Protein AF-A0A6I9MZ93-F1 (afdb_monomer_lite)

Foldseek 3Di:
DWDPPQWDFDDDDPPDTDIDTGDDPVCVVVCCVVCVVVVHHDDDDDDDPVVVVVVVVVVVVVVVVCVVVVVVVVVVCVVVVVVVVVVVVVVVVVVLQVVQCVQVNPDDDDDDDDDDDDPVCVVVVLVVQQVVQVVSCPPPVVVCVVPVDDPPPCPPPDPDGSHDDDDDDPCPPPPPD

pLDDT: mean 86.62, std 16.64, range [35.78, 98.19]

InterPro domains:
  IPR004907 ATPase, V1 complex, subunit C [PF03223] (1-164)
  IPR004907 ATPase, V1 complex, subunit C [PTHR10137] (1-172)
  IPR004907 ATPase, V1 complex, subunit C [cd14785] (1-168)
  IPR036132 Vacuolar ATP synthase subunit C superfamily [SSF118203] (1-169)

Structure (mmCIF, N/CA/C/O backbone):
data_AF-A0A6I9MZ93-F1
#
_entry.id   AF-A0A6I9MZ93-F1
#
loop_
_atom_site.group_PDB
_atom_site.id
_atom_site.type_symbol
_atom_site.label_atom_id
_atom_site.label_alt_id
_atom_site.label_comp_id
_atom_site.label_asym_id
_atom_site.label_entity_id
_atom_site.label_seq_id
_atom_site.pdbx_PDB_ins_code
_atom_site.Cartn_x
_atom_site.Cartn_y
_atom_site.Cartn_z
_atom_site.occupancy
_atom_site.B_iso_or_equiv
_atom_site.auth_seq_id
_atom_site.auth_comp_id
_atom_site.auth_asym_id
_atom_site.auth_atom_id
_atom_site.pdbx_PDB_model_num
ATOM 1 N N . MET A 1 1 ? -26.107 -11.982 50.881 1.00 83.31 1 MET A N 1
ATOM 2 C CA . MET A 1 1 ? -26.513 -10.570 51.068 1.00 83.31 1 MET A CA 1
ATOM 3 C C . MET A 1 1 ? -26.688 -9.906 49.697 1.00 83.31 1 MET A C 1
ATOM 5 O O . MET A 1 1 ? -25.910 -9.038 49.323 1.00 83.31 1 MET A O 1
ATOM 9 N N . VAL A 1 2 ? -27.679 -10.355 48.924 1.00 94.19 2 VAL A N 1
ATOM 10 C CA . VAL A 1 2 ? -28.027 -9.810 47.597 1.00 94.19 2 VAL A CA 1
ATOM 11 C C . VAL A 1 2 ? -29.417 -9.198 47.722 1.00 94.19 2 VAL A C 1
ATOM 13 O O . VAL A 1 2 ? -30.254 -9.778 48.414 1.00 94.19 2 VAL A O 1
ATOM 16 N N . VAL A 1 3 ? -29.663 -8.040 47.108 1.00 95.38 3 VAL A N 1
ATOM 17 C CA . VAL A 1 3 ? -30.981 -7.395 47.158 1.00 95.38 3 VAL A CA 1
ATOM 18 C C . VAL A 1 3 ? -31.932 -8.161 46.228 1.00 95.38 3 VAL A C 1
ATOM 20 O O . VAL A 1 3 ? -31.658 -8.242 45.026 1.00 95.38 3 VAL A O 1
ATOM 23 N N . PRO A 1 4 ? -33.036 -8.747 46.730 1.00 94.75 4 PRO A N 1
ATOM 24 C CA . PRO A 1 4 ? -33.969 -9.488 45.886 1.00 94.75 4 PRO A CA 1
ATOM 25 C C . PRO A 1 4 ? -34.578 -8.598 44.797 1.00 94.75 4 PRO A C 1
ATOM 27 O O . PRO A 1 4 ? -34.875 -7.432 45.049 1.00 94.75 4 PRO A O 1
ATOM 30 N N . ARG A 1 5 ? -34.803 -9.161 43.602 1.00 93.25 5 ARG A N 1
ATOM 31 C CA . ARG A 1 5 ? -35.352 -8.455 42.422 1.00 93.25 5 ARG A CA 1
ATOM 32 C C . ARG A 1 5 ? -34.519 -7.257 41.932 1.00 93.25 5 ARG A C 1
ATOM 34 O O . ARG A 1 5 ? -35.056 -6.401 41.246 1.00 93.25 5 ARG A O 1
ATOM 41 N N . SER A 1 6 ? -33.227 -7.201 42.261 1.00 95.25 6 SER A N 1
ATOM 42 C CA . SER A 1 6 ? -32.307 -6.164 41.760 1.00 95.25 6 SER A CA 1
ATOM 43 C C . SER A 1 6 ? -31.638 -6.508 40.427 1.00 95.25 6 SER A C 1
ATOM 45 O O . SER A 1 6 ? -30.875 -5.698 39.909 1.00 95.25 6 SER A O 1
ATOM 47 N N . SER A 1 7 ? -31.876 -7.712 39.896 1.00 95.25 7 SER A N 1
ATOM 48 C CA . SER A 1 7 ? -31.316 -8.122 38.612 1.00 95.25 7 SER A CA 1
ATOM 49 C C . SER A 1 7 ? -32.098 -7.484 37.467 1.00 95.25 7 SER A C 1
ATOM 51 O O . SER A 1 7 ? -33.285 -7.769 37.306 1.00 95.25 7 SER A O 1
ATOM 53 N N . HIS A 1 8 ? -31.436 -6.634 36.683 1.00 96.00 8 HIS A N 1
ATOM 54 C CA . HIS A 1 8 ? -32.028 -5.960 35.527 1.00 96.00 8 HIS A CA 1
ATOM 55 C C . HIS A 1 8 ? -31.146 -6.129 34.291 1.00 96.00 8 HIS A C 1
ATOM 57 O O . HIS A 1 8 ? -29.933 -5.951 34.367 1.00 96.00 8 HIS A O 1
ATOM 63 N N . LEU A 1 9 ? -31.756 -6.456 33.151 1.00 96.19 9 LEU A N 1
ATOM 64 C CA . LEU A 1 9 ? -31.072 -6.524 31.861 1.00 96.19 9 LEU A CA 1
ATOM 65 C C . LEU A 1 9 ? -30.739 -5.104 31.382 1.00 96.19 9 LEU A C 1
ATOM 67 O O . LEU A 1 9 ? -31.624 -4.254 31.306 1.00 96.19 9 LEU A O 1
ATOM 71 N N . LEU A 1 10 ? -29.468 -4.852 31.073 1.00 95.50 10 LEU A N 1
ATOM 72 C CA . LEU A 1 10 ? -28.978 -3.578 30.540 1.00 95.50 10 LEU A CA 1
ATOM 73 C C . LEU A 1 10 ? -28.796 -3.625 29.023 1.00 95.50 10 LEU A C 1
ATOM 75 O O . LEU A 1 10 ? -29.079 -2.650 28.332 1.00 95.50 10 LEU A O 1
ATOM 79 N N . PHE A 1 11 ? -28.277 -4.741 28.521 1.00 96.56 11 PHE A N 1
ATOM 80 C CA . PHE A 1 11 ? -27.971 -4.941 27.112 1.00 96.56 11 PHE A CA 1
ATOM 81 C C . PHE A 1 11 ? -28.001 -6.435 26.797 1.00 96.56 11 PHE A C 1
ATOM 83 O O . PHE A 1 11 ? -27.627 -7.239 27.645 1.00 96.56 11 PHE A O 1
ATOM 90 N N . GLU A 1 12 ? -28.421 -6.801 25.595 1.00 96.75 12 GLU A N 1
ATOM 91 C CA . GLU A 1 12 ? -28.462 -8.183 25.122 1.00 96.75 12 GLU A CA 1
ATOM 92 C C . GLU A 1 12 ? -27.879 -8.226 23.712 1.00 96.75 12 GLU A C 1
ATOM 94 O O . GLU A 1 12 ? -28.242 -7.410 22.861 1.00 96.75 12 GLU A O 1
ATOM 99 N N . ASP A 1 13 ? -26.945 -9.145 23.491 1.00 95.94 13 ASP A N 1
ATOM 100 C CA . ASP A 1 13 ? -26.470 -9.508 22.162 1.00 95.94 13 ASP A CA 1
ATOM 101 C C . ASP A 1 13 ? -26.972 -10.912 21.781 1.00 95.94 13 ASP A C 1
ATOM 103 O O . ASP A 1 13 ? -27.828 -11.487 22.450 1.00 95.94 13 ASP A O 1
ATOM 107 N N . HIS A 1 14 ? -26.493 -11.453 20.660 1.00 95.38 14 HIS A N 1
ATOM 108 C CA . HIS A 1 14 ? -26.936 -12.757 20.162 1.00 95.38 14 HIS A CA 1
ATOM 109 C C . HIS A 1 14 ? -26.539 -13.928 21.085 1.00 95.38 14 HIS A C 1
ATOM 111 O O . HIS A 1 14 ? -27.178 -14.979 21.048 1.00 95.38 14 HIS A O 1
ATOM 117 N N . ASP A 1 15 ? -25.510 -13.757 21.916 1.00 93.69 15 ASP A N 1
ATOM 118 C CA . ASP A 1 15 ? -24.882 -14.844 22.665 1.00 93.69 15 ASP A CA 1
ATOM 119 C C . ASP A 1 15 ? -25.019 -14.673 24.189 1.00 93.69 15 ASP A C 1
ATOM 121 O O . ASP A 1 15 ? -24.856 -15.639 24.940 1.00 93.69 15 ASP A O 1
ATOM 125 N N . SER A 1 16 ? -25.264 -13.459 24.690 1.00 94.00 16 SER A 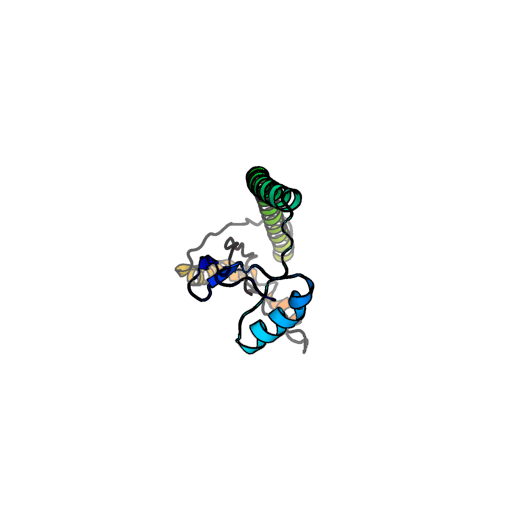N 1
ATOM 126 C CA . SER A 1 16 ? -25.243 -13.126 26.116 1.00 94.00 16 SER A CA 1
ATOM 127 C C . SER A 1 16 ? -26.064 -11.881 26.476 1.00 94.00 16 SER A C 1
ATOM 129 O O . SER A 1 16 ? -26.191 -10.922 25.719 1.00 94.00 16 SER A O 1
ATOM 131 N N . GLY A 1 17 ? -26.569 -11.866 27.714 1.00 95.19 17 GLY A N 1
ATOM 132 C CA . GLY A 1 17 ? -27.184 -10.693 28.337 1.00 95.19 17 GLY A CA 1
ATOM 133 C C . GLY A 1 17 ? -26.275 -10.078 29.402 1.00 95.19 17 GLY A C 1
ATOM 134 O O . GLY A 1 17 ? -25.727 -10.779 30.254 1.00 95.19 17 GLY A O 1
ATOM 135 N N . LEU A 1 18 ? -26.136 -8.755 29.385 1.00 96.19 18 LEU A N 1
ATOM 136 C CA . LEU A 1 18 ? -25.481 -7.967 30.423 1.00 96.19 18 LEU A CA 1
ATOM 137 C C . LEU A 1 18 ? -26.518 -7.522 31.454 1.00 96.19 18 LEU A C 1
ATOM 139 O O . LEU A 1 18 ? -27.416 -6.742 31.141 1.00 96.19 18 LEU A O 1
ATOM 143 N N . PHE A 1 19 ? -26.353 -7.958 32.700 1.00 95.75 19 PHE A N 1
ATOM 144 C CA . PHE A 1 19 ? -27.259 -7.627 33.797 1.00 95.75 19 PHE A CA 1
ATOM 145 C C . PHE A 1 19 ? -26.568 -6.771 34.862 1.00 95.75 19 PHE A C 1
ATOM 147 O O . PHE A 1 19 ? -25.397 -6.987 35.177 1.00 95.75 19 PHE A O 1
ATOM 154 N N . SER A 1 20 ? -27.305 -5.839 35.467 1.00 95.12 20 SER A N 1
ATOM 155 C CA . SER A 1 20 ? -26.929 -5.210 36.736 1.00 95.12 20 SER A CA 1
ATOM 156 C C . SER A 1 20 ? -27.512 -5.997 37.906 1.00 95.12 20 SER A C 1
ATOM 158 O O . SER A 1 20 ? -28.585 -6.583 37.786 1.00 95.12 20 SER A O 1
ATOM 160 N N . VAL A 1 21 ? -26.801 -6.038 39.036 1.00 95.00 21 VAL A N 1
ATOM 161 C CA . VAL A 1 21 ? -27.253 -6.675 40.284 1.00 95.00 21 VAL A CA 1
ATOM 162 C C . VAL A 1 21 ? -26.785 -5.829 41.464 1.00 95.00 21 VAL A C 1
ATOM 164 O O . VAL A 1 21 ? -25.622 -5.430 41.514 1.00 95.00 21 VAL A O 1
ATOM 167 N N . THR A 1 22 ? -27.661 -5.602 42.444 1.00 95.25 22 THR A N 1
ATOM 168 C CA . THR A 1 22 ? -27.322 -4.860 43.667 1.00 95.25 22 THR A CA 1
ATOM 169 C C . THR A 1 22 ? -27.067 -5.828 44.821 1.00 95.25 22 THR A C 1
ATOM 171 O O . THR A 1 22 ? -27.927 -6.629 45.200 1.00 95.25 22 THR A O 1
ATOM 174 N N . LEU A 1 23 ? -25.883 -5.745 45.425 1.00 95.44 23 LEU A N 1
ATOM 175 C CA . LEU A 1 23 ? -25.477 -6.573 46.561 1.00 95.44 23 LEU A CA 1
ATOM 176 C C . LEU A 1 23 ? -24.645 -5.776 47.571 1.00 95.44 23 LEU A C 1
ATOM 178 O O . LEU A 1 23 ? -24.179 -4.675 47.291 1.00 95.44 23 LEU A O 1
ATOM 182 N N . PHE A 1 24 ? -24.458 -6.335 48.763 1.00 94.81 24 PHE A N 1
ATOM 183 C CA . PHE A 1 24 ? -23.613 -5.731 49.793 1.00 94.81 24 PHE A CA 1
ATOM 184 C C . PHE A 1 24 ? -22.128 -5.988 49.493 1.00 94.81 24 PHE A C 1
ATOM 186 O O . PHE A 1 24 ? -21.771 -7.110 49.139 1.00 94.81 24 PHE A O 1
ATOM 193 N N . LEU A 1 25 ? -21.251 -5.001 49.732 1.00 92.81 25 LEU A N 1
ATOM 194 C CA . LEU A 1 25 ? -19.807 -5.091 49.434 1.00 92.81 25 LEU A CA 1
ATOM 195 C C . LEU A 1 25 ? -19.125 -6.346 50.002 1.00 92.81 25 LEU A C 1
ATOM 197 O O . LEU A 1 25 ? -18.339 -6.988 49.316 1.00 92.81 25 LEU A O 1
ATOM 201 N N . LYS A 1 26 ? -19.467 -6.744 51.231 1.00 94.88 26 LYS A N 1
ATOM 202 C CA . LYS A 1 26 ? -18.884 -7.931 51.886 1.00 94.88 26 LYS A CA 1
ATOM 203 C C . LYS A 1 26 ? -19.214 -9.254 51.184 1.00 94.88 26 LYS A C 1
ATOM 205 O O . LYS A 1 26 ? -18.588 -10.260 51.477 1.00 94.88 26 LYS A O 1
ATOM 210 N N . ALA A 1 27 ? -20.219 -9.267 50.310 1.00 94.38 27 ALA A N 1
ATOM 211 C CA . ALA A 1 27 ? -20.673 -10.458 49.603 1.00 94.38 27 ALA A CA 1
ATOM 212 C C . ALA A 1 27 ? -20.210 -10.506 48.136 1.00 94.38 27 ALA A C 1
ATOM 214 O O . ALA A 1 27 ? -20.652 -11.394 47.411 1.00 94.38 27 ALA A O 1
ATOM 215 N N . VAL A 1 28 ? -19.357 -9.572 47.688 1.00 93.44 28 VAL A N 1
ATOM 216 C CA . VAL A 1 28 ? -18.893 -9.493 46.290 1.00 93.44 28 VAL A CA 1
ATOM 217 C C . VAL A 1 28 ? -18.128 -10.747 45.877 1.00 93.44 28 VAL A C 1
ATOM 219 O O . VAL A 1 28 ? -18.472 -11.345 44.860 1.00 93.44 28 VAL A O 1
ATOM 222 N N . ASP A 1 29 ? -17.150 -11.190 46.668 1.00 94.44 29 ASP A N 1
ATOM 223 C CA . ASP A 1 29 ? -16.323 -12.357 46.320 1.00 94.44 29 ASP A CA 1
ATOM 224 C C . ASP A 1 29 ? -17.139 -13.655 46.310 1.00 94.44 29 ASP A C 1
ATOM 226 O O . ASP A 1 29 ? -17.078 -14.439 45.361 1.00 94.44 29 ASP A O 1
ATOM 230 N N . ASP A 1 30 ? -18.000 -13.820 47.314 1.00 95.25 30 ASP A N 1
ATOM 231 C CA . ASP A 1 30 ? -18.978 -14.903 47.402 1.00 95.25 30 ASP A CA 1
ATOM 232 C C . ASP A 1 30 ? -19.901 -14.952 46.177 1.00 95.25 30 ASP A C 1
ATOM 234 O O . ASP A 1 30 ? -20.188 -16.026 45.643 1.00 95.25 30 ASP A O 1
ATOM 238 N N . PHE A 1 31 ? -20.382 -13.787 45.732 1.00 95.38 31 PHE A N 1
ATOM 239 C CA . PHE A 1 31 ? -21.239 -13.667 44.559 1.00 95.38 31 PHE A CA 1
ATOM 240 C C . PHE A 1 31 ? -20.477 -14.001 43.275 1.00 95.38 31 PHE A C 1
ATOM 242 O O . PHE A 1 31 ? -20.983 -14.770 42.463 1.00 95.38 31 PHE A O 1
ATOM 249 N N . LYS A 1 32 ? -19.245 -13.497 43.112 1.00 95.06 32 LYS A N 1
ATOM 250 C CA . LYS A 1 32 ? -18.372 -13.829 41.974 1.00 95.06 32 LYS A CA 1
ATOM 251 C C . LYS A 1 32 ? -18.117 -15.332 41.870 1.00 95.06 32 LYS A C 1
ATOM 253 O O . LYS A 1 32 ? -18.151 -15.872 40.765 1.00 95.06 32 LYS A O 1
ATOM 258 N N . HIS A 1 33 ? -17.889 -16.004 42.999 1.00 95.69 33 HIS A N 1
ATOM 259 C CA . HIS A 1 33 ? -17.669 -17.449 43.035 1.00 95.69 33 HIS A CA 1
ATOM 260 C C . HIS A 1 33 ? -18.905 -18.217 42.549 1.00 95.69 33 HIS A C 1
ATOM 262 O O . HIS A 1 33 ? -18.827 -18.958 41.572 1.00 95.69 33 HIS A O 1
ATOM 268 N N . LYS A 1 34 ? -20.070 -17.945 43.149 1.00 96.06 34 LYS A N 1
ATOM 269 C CA . LYS A 1 34 ? -21.342 -18.607 42.807 1.00 96.06 34 LYS A CA 1
ATOM 270 C C . LYS A 1 34 ? -21.806 -18.282 41.383 1.00 96.06 34 LYS A C 1
ATOM 272 O O . LYS A 1 34 ? -22.353 -19.142 40.696 1.00 96.06 34 LYS A O 1
ATOM 277 N N . ALA A 1 35 ? -21.564 -17.061 40.905 1.00 95.44 35 ALA A N 1
ATOM 278 C CA . ALA A 1 35 ? -21.822 -16.676 39.520 1.00 95.44 35 ALA A CA 1
ATOM 279 C C . ALA A 1 35 ? -20.979 -17.519 38.551 1.00 95.44 35 ALA A C 1
ATOM 281 O O . ALA A 1 35 ? -21.523 -18.083 37.603 1.00 95.44 35 ALA A O 1
ATOM 282 N N . ARG A 1 36 ? -19.681 -17.690 38.838 1.00 95.50 36 ARG A N 1
ATOM 283 C CA . ARG A 1 36 ? -18.766 -18.492 38.015 1.00 95.50 36 ARG A CA 1
ATOM 284 C C . ARG A 1 36 ? -19.155 -19.970 37.970 1.00 95.50 36 ARG A C 1
ATOM 286 O O . ARG A 1 36 ? -19.114 -20.562 36.896 1.00 95.50 36 ARG A O 1
ATOM 293 N N . GLU A 1 37 ? -19.566 -20.553 39.096 1.00 97.12 37 GLU A N 1
ATOM 294 C CA . GLU A 1 37 ? -20.078 -21.936 39.153 1.00 97.12 37 GLU A CA 1
ATOM 295 C C . GLU A 1 37 ? -21.286 -22.143 38.230 1.00 97.12 37 GLU A C 1
ATOM 297 O O . GLU A 1 37 ? -21.411 -23.175 37.574 1.00 97.12 37 GLU A O 1
ATOM 302 N N . ASN A 1 38 ? -22.138 -21.122 38.116 1.00 95.62 38 ASN A N 1
ATOM 303 C CA . ASN A 1 38 ? -23.312 -21.122 37.246 1.00 95.62 38 ASN A CA 1
ATOM 304 C C . ASN A 1 38 ? -23.024 -20.575 35.837 1.00 95.62 38 ASN A C 1
ATOM 306 O O . ASN A 1 38 ? -23.953 -20.255 35.102 1.00 95.62 38 ASN A O 1
ATOM 310 N N . LYS A 1 39 ? -21.745 -20.496 35.443 1.00 94.88 39 LYS A N 1
ATOM 311 C CA . LYS A 1 39 ? -21.284 -20.038 34.120 1.00 94.88 39 LYS A CA 1
ATOM 312 C C . LYS A 1 39 ? -21.622 -18.577 33.791 1.00 94.88 39 LYS A C 1
ATOM 314 O O . LYS A 1 39 ? -21.606 -18.196 32.625 1.00 94.88 39 LYS A O 1
ATOM 319 N N . PHE A 1 40 ? -21.860 -17.742 34.800 1.00 95.69 40 PHE A N 1
ATOM 320 C CA . PHE A 1 40 ? -21.944 -16.292 34.641 1.00 95.69 40 PHE A CA 1
ATOM 321 C C . PHE A 1 40 ? -20.574 -15.641 34.855 1.00 95.69 40 PHE A C 1
ATOM 323 O O . PHE A 1 40 ? -19.807 -16.029 35.741 1.00 95.69 40 PHE A O 1
ATOM 330 N N . VAL A 1 41 ? -20.277 -14.604 34.071 1.00 94.50 41 VAL A N 1
ATOM 331 C CA . VAL A 1 41 ? -19.049 -13.810 34.199 1.00 94.50 41 VAL A CA 1
ATOM 332 C C . VAL A 1 41 ? -19.383 -12.478 34.861 1.00 94.50 41 VAL A C 1
ATOM 334 O O . VAL A 1 41 ? -20.159 -11.688 34.332 1.00 94.50 41 VAL A O 1
ATOM 337 N N . VAL A 1 42 ? -18.782 -12.214 36.022 1.00 94.75 42 VAL A N 1
ATOM 338 C CA . VAL A 1 42 ? -18.906 -10.917 36.699 1.00 94.75 42 VAL A CA 1
ATOM 339 C C . VAL A 1 42 ? -17.806 -9.996 36.188 1.00 94.75 42 VAL A C 1
ATOM 341 O O . VAL A 1 42 ? -16.623 -10.284 36.368 1.00 94.75 42 VAL A O 1
ATOM 344 N N . ARG A 1 43 ? -18.199 -8.893 35.547 1.00 93.25 43 ARG A N 1
ATOM 345 C CA . ARG A 1 43 ? -17.274 -7.874 35.049 1.00 93.25 43 ARG A CA 1
ATOM 346 C C . ARG A 1 43 ? -16.929 -6.896 36.165 1.00 93.25 43 ARG A C 1
ATOM 348 O O . ARG A 1 43 ? -17.822 -6.265 36.725 1.00 93.25 43 ARG A O 1
ATOM 355 N N . ASP A 1 44 ? -15.639 -6.741 36.439 1.00 89.06 44 ASP A N 1
ATOM 356 C CA . ASP A 1 44 ? -15.160 -5.665 37.299 1.00 89.06 44 ASP A CA 1
ATOM 357 C C . ASP A 1 44 ? -15.299 -4.336 36.562 1.00 89.06 44 ASP A C 1
ATOM 359 O O . ASP A 1 44 ? -14.701 -4.113 35.508 1.00 89.06 44 ASP A O 1
ATOM 363 N N . PHE A 1 45 ? -16.172 -3.486 37.090 1.00 89.38 45 PHE A N 1
ATOM 364 C CA . PHE A 1 45 ? -16.466 -2.178 36.538 1.00 89.38 45 PHE A CA 1
ATOM 365 C C . PHE A 1 45 ? -16.735 -1.209 37.681 1.00 89.38 45 PHE A C 1
ATOM 367 O O . PHE A 1 45 ? -17.635 -1.421 38.495 1.00 89.38 45 PHE A O 1
ATOM 374 N N . GLN A 1 46 ? -15.955 -0.138 37.722 1.00 88.44 46 GLN A N 1
ATOM 375 C CA . GLN A 1 46 ? -16.188 0.985 38.609 1.00 88.44 46 GLN A CA 1
ATOM 376 C C . GLN A 1 46 ? -16.700 2.135 37.753 1.00 88.44 46 GLN A C 1
ATOM 378 O O . GLN A 1 46 ? -16.028 2.564 36.821 1.00 88.44 46 GLN A O 1
ATOM 383 N N . TYR A 1 47 ? -17.919 2.596 38.030 1.00 87.56 47 TYR A N 1
ATOM 384 C CA . TYR A 1 47 ? -18.481 3.718 37.291 1.00 87.56 47 TYR A CA 1
ATOM 385 C C . TYR A 1 47 ? -17.701 4.989 37.635 1.00 87.56 47 TYR A C 1
ATOM 387 O O . TYR A 1 47 ? -17.742 5.449 38.777 1.00 87.56 47 TYR A O 1
ATOM 395 N N . ASN A 1 48 ? -17.011 5.541 36.642 1.00 93.31 48 ASN A N 1
ATOM 396 C CA . ASN A 1 48 ? -16.347 6.832 36.714 1.00 93.31 48 ASN A CA 1
ATOM 397 C C . ASN A 1 48 ? -16.831 7.692 35.537 1.00 93.31 48 ASN A C 1
ATOM 399 O O . ASN A 1 48 ? -16.538 7.408 34.376 1.00 93.31 48 ASN A O 1
ATOM 403 N N . GLU A 1 49 ? -17.631 8.715 35.836 1.00 92.31 49 GLU A N 1
ATOM 404 C CA . GLU A 1 49 ? -18.236 9.582 34.820 1.00 92.31 49 GLU A CA 1
ATOM 405 C C . GLU A 1 49 ? -17.188 10.418 34.072 1.00 92.31 49 GLU A C 1
ATOM 407 O O . GLU A 1 49 ? -17.329 10.649 32.870 1.00 92.31 49 GLU A O 1
ATOM 412 N N . GLU A 1 50 ? -16.119 10.825 34.762 1.00 94.19 50 GLU A N 1
ATOM 413 C CA . GLU A 1 50 ? -15.036 11.616 34.177 1.00 94.19 50 GLU A CA 1
ATOM 414 C C . GLU A 1 50 ? -14.252 10.796 33.149 1.00 94.19 50 GLU A C 1
ATOM 416 O O . GLU A 1 50 ? -14.055 11.257 32.025 1.00 94.19 50 GLU A O 1
ATOM 421 N N . GLU A 1 51 ? -13.889 9.555 33.490 1.00 92.50 51 GLU A N 1
ATOM 422 C CA . GLU A 1 51 ? -13.221 8.625 32.567 1.00 92.50 51 GLU A CA 1
ATOM 423 C C . GLU A 1 51 ? -14.106 8.302 31.360 1.00 92.50 51 GLU A C 1
ATOM 425 O O . GLU A 1 51 ? -13.671 8.417 30.217 1.00 92.50 51 GLU A O 1
ATOM 430 N N . LEU A 1 52 ? -15.388 7.991 31.584 1.00 91.50 52 LEU A N 1
ATOM 431 C CA . LEU A 1 52 ? -16.297 7.634 30.493 1.00 91.50 52 LEU A CA 1
ATOM 432 C C . LEU A 1 52 ? -16.526 8.801 29.516 1.00 91.50 52 LEU A C 1
ATOM 434 O O . LEU A 1 52 ? -16.751 8.591 28.319 1.00 91.50 52 LEU A O 1
ATOM 438 N N . LYS A 1 53 ? -16.504 10.040 30.019 1.00 94.75 53 LYS A N 1
ATOM 439 C CA . LYS A 1 53 ? -16.575 11.245 29.191 1.00 94.75 53 LYS A CA 1
ATOM 440 C C . LYS A 1 53 ? -15.265 11.473 28.436 1.00 94.75 53 LYS A C 1
ATOM 442 O O . LYS A 1 53 ? -15.319 11.727 27.231 1.00 94.75 53 LYS A O 1
ATOM 447 N N . ALA A 1 54 ? -14.122 11.329 29.107 1.00 95.38 54 ALA A N 1
ATOM 448 C CA . ALA A 1 54 ? -12.803 11.460 28.497 1.00 95.38 54 ALA A CA 1
ATOM 449 C C . ALA A 1 54 ? -12.606 10.462 27.341 1.00 95.38 54 ALA A C 1
ATOM 451 O O . ALA A 1 54 ? -12.194 10.872 26.256 1.00 95.38 54 ALA A O 1
ATOM 452 N N . ASP A 1 55 ? -13.010 9.201 27.517 1.00 94.25 55 ASP A N 1
ATOM 453 C CA . ASP A 1 55 ? -12.931 8.159 26.484 1.00 94.25 55 ASP A CA 1
ATOM 454 C C . ASP A 1 55 ? -13.773 8.501 25.244 1.00 94.25 55 ASP A C 1
ATOM 456 O O . ASP A 1 55 ? -13.346 8.324 24.097 1.00 94.25 55 ASP A O 1
ATOM 460 N N . LYS A 1 56 ? -14.990 9.028 25.445 1.00 94.81 56 LYS A N 1
ATOM 461 C CA . LYS A 1 56 ? -15.874 9.449 24.341 1.00 94.81 56 LYS A CA 1
ATOM 462 C C . LYS A 1 56 ? -15.303 10.641 23.575 1.00 94.81 56 LYS A C 1
ATOM 464 O O . LYS A 1 56 ? -15.378 10.684 22.340 1.00 94.81 56 LYS A O 1
ATOM 469 N N . GLU A 1 57 ? -14.747 11.611 24.294 1.00 96.19 57 GLU A N 1
ATOM 470 C CA . GLU A 1 57 ? -14.084 12.772 23.700 1.00 96.19 57 GLU A CA 1
ATOM 471 C C . GLU A 1 57 ? -12.821 12.356 22.940 1.00 96.19 57 GLU A C 1
ATOM 473 O O . GLU A 1 57 ? -12.610 12.801 21.809 1.00 96.19 57 GLU A O 1
ATOM 478 N N . GLU A 1 58 ? -12.026 11.441 23.496 1.00 96.81 58 GLU A N 1
ATOM 479 C CA . GLU A 1 58 ? -10.855 10.870 22.839 1.00 96.81 58 GLU A CA 1
ATOM 480 C C . GLU A 1 58 ? -11.222 10.125 21.556 1.00 96.81 58 GLU A C 1
ATOM 482 O O . GLU A 1 58 ? -10.638 10.400 20.508 1.00 96.81 58 GLU A O 1
ATOM 487 N N . MET A 1 59 ? -12.232 9.254 21.582 1.00 96.12 59 MET A N 1
ATOM 488 C CA . MET A 1 59 ? -12.685 8.555 20.377 1.00 96.12 59 MET A CA 1
ATOM 489 C C . MET A 1 59 ? -13.119 9.520 19.270 1.00 96.12 59 MET A C 1
ATOM 491 O O . MET A 1 59 ? -12.816 9.316 18.088 1.00 96.12 59 MET A O 1
ATOM 495 N N . THR A 1 60 ? -13.801 10.602 19.644 1.00 96.69 60 THR A N 1
ATOM 496 C CA . THR A 1 60 ? -14.236 11.637 18.700 1.00 96.69 60 THR A CA 1
ATOM 497 C C . THR A 1 60 ? -13.046 12.421 18.143 1.00 96.69 60 THR A C 1
ATOM 499 O O . THR A 1 60 ? -12.970 12.656 16.929 1.00 96.69 60 THR A O 1
ATOM 502 N N . ARG A 1 61 ? -12.087 12.777 19.005 1.00 97.62 61 ARG A N 1
ATOM 503 C CA . ARG A 1 61 ? -10.832 13.442 18.634 1.00 97.62 61 ARG A CA 1
ATOM 504 C C . ARG A 1 61 ? -10.031 12.585 17.658 1.00 97.62 61 ARG A C 1
ATOM 506 O O . ARG A 1 61 ? -9.739 13.047 16.562 1.00 97.62 61 ARG A O 1
ATOM 513 N N . LEU A 1 62 ? -9.784 11.317 17.988 1.00 98.00 62 LEU A N 1
ATOM 514 C CA . LEU A 1 62 ? -9.034 10.378 17.147 1.00 98.00 62 LEU A CA 1
ATOM 515 C C . LEU A 1 62 ? -9.696 10.164 15.780 1.00 98.00 62 LEU A C 1
ATOM 517 O O . LEU A 1 62 ? -9.020 10.156 14.750 1.00 98.00 62 LEU A O 1
ATOM 521 N N . SER A 1 63 ? -11.024 10.033 15.738 1.00 97.12 63 SER A N 1
ATOM 522 C CA . SER A 1 63 ? -11.772 9.916 14.478 1.00 97.12 63 SER A CA 1
ATOM 523 C C . SER A 1 63 ? -11.629 11.170 13.606 1.00 97.12 63 SER A C 1
ATOM 525 O O . SER A 1 63 ? -11.446 11.082 12.386 1.00 97.12 63 SER A O 1
ATOM 527 N N . THR A 1 64 ? -11.660 12.345 14.234 1.00 97.31 64 THR A N 1
ATOM 528 C CA . THR A 1 64 ? -11.480 13.634 13.557 1.00 97.31 64 THR A CA 1
ATOM 529 C C . THR A 1 64 ? -10.051 13.800 13.054 1.00 97.31 64 THR A C 1
ATOM 531 O O . THR A 1 64 ? -9.854 14.146 11.888 1.00 97.31 64 THR A O 1
ATOM 534 N N . ASP A 1 65 ? -9.056 13.479 13.877 1.00 97.81 65 ASP A N 1
ATOM 535 C CA . ASP A 1 65 ? -7.640 13.561 13.523 1.00 97.81 65 ASP A CA 1
ATOM 536 C C . ASP A 1 65 ? -7.295 12.609 12.382 1.00 97.81 65 ASP A C 1
ATOM 538 O O . ASP A 1 65 ? -6.656 13.024 11.415 1.00 97.81 65 ASP A O 1
ATOM 542 N N . LYS A 1 66 ? -7.813 11.375 12.408 1.00 97.75 66 LYS A N 1
ATOM 543 C CA . LYS A 1 66 ? -7.680 10.429 11.293 1.00 97.75 66 LYS A CA 1
ATOM 544 C C . LYS A 1 66 ? -8.195 11.032 9.985 1.00 97.75 66 LYS A C 1
ATOM 546 O O . LYS A 1 66 ? -7.501 10.991 8.969 1.00 97.75 66 LYS A O 1
ATOM 551 N N . LYS A 1 67 ? -9.399 11.615 9.991 1.00 96.94 67 LYS A N 1
ATOM 552 C CA . LYS A 1 67 ? -9.982 12.262 8.800 1.00 96.94 67 LYS A CA 1
ATOM 553 C C . LYS A 1 67 ? -9.160 13.471 8.352 1.00 96.94 67 LYS A C 1
ATOM 555 O O . LYS A 1 67 ? -8.923 13.642 7.157 1.00 96.94 67 LYS A O 1
ATOM 560 N N . LYS A 1 68 ? -8.696 14.281 9.305 1.00 97.69 68 LYS A N 1
ATOM 561 C CA . LYS A 1 68 ? -7.885 15.477 9.056 1.00 97.69 68 LYS A CA 1
ATOM 562 C C . LYS A 1 68 ? -6.523 15.130 8.456 1.00 97.69 68 LYS A C 1
ATOM 564 O O . LYS A 1 68 ? -6.081 15.825 7.548 1.00 97.69 68 LYS A O 1
ATOM 569 N N . GLN A 1 69 ? -5.879 14.062 8.924 1.00 97.94 69 GLN A N 1
ATOM 570 C CA . GLN A 1 69 ? -4.579 13.599 8.432 1.00 97.94 69 GLN A CA 1
ATOM 571 C C . GLN A 1 69 ? -4.673 12.883 7.083 1.00 97.94 69 GLN A C 1
ATOM 573 O O . GLN A 1 69 ? -3.742 12.967 6.282 1.00 97.94 69 GLN A O 1
ATOM 578 N N . PHE A 1 70 ? -5.797 12.224 6.793 1.00 97.88 70 PHE A N 1
ATOM 579 C CA . PHE A 1 70 ? -5.964 11.449 5.564 1.00 97.88 70 PHE A CA 1
ATOM 580 C C . PHE A 1 70 ? -5.772 12.288 4.290 1.00 97.88 70 PHE A C 1
ATOM 582 O O . PHE A 1 70 ? -5.050 11.880 3.383 1.00 97.88 70 PHE A O 1
ATOM 589 N N . GLY A 1 71 ? -6.367 13.483 4.223 1.00 97.25 71 GLY A N 1
ATOM 590 C CA . GLY A 1 71 ? -6.242 14.365 3.055 1.00 97.25 71 GLY A CA 1
ATOM 591 C C . GLY A 1 71 ? -4.788 14.765 2.742 1.00 97.25 71 GLY A C 1
ATOM 592 O O . GLY A 1 71 ? -4.317 14.519 1.627 1.00 97.25 71 GLY A O 1
ATOM 593 N N . PRO A 1 72 ? -4.056 15.358 3.706 1.00 98.00 72 PRO A N 1
ATOM 594 C CA . PRO A 1 72 ? -2.630 15.649 3.578 1.00 98.00 72 PRO A CA 1
ATOM 595 C C . PRO A 1 72 ? -1.785 14.420 3.244 1.00 98.00 72 PRO A C 1
ATOM 597 O O . PRO A 1 72 ? -0.940 14.507 2.355 1.00 98.00 72 PRO A O 1
ATOM 600 N N . LEU A 1 73 ? -2.045 13.275 3.885 1.00 98.06 73 LEU A N 1
ATOM 601 C CA . LEU A 1 73 ? -1.318 12.032 3.630 1.00 98.06 73 LEU A CA 1
ATOM 602 C C . LEU A 1 73 ? -1.461 11.586 2.173 1.00 98.06 73 LEU A C 1
ATOM 604 O O . LEU A 1 73 ? -0.461 11.328 1.511 1.00 98.06 73 LEU A O 1
ATOM 608 N N . VAL A 1 74 ? -2.683 11.551 1.636 1.00 97.69 74 VAL A N 1
ATOM 609 C CA . VAL A 1 74 ? -2.918 11.165 0.235 1.00 97.69 74 VAL A CA 1
ATOM 610 C C . VAL A 1 74 ? -2.223 12.127 -0.728 1.00 97.69 74 VAL A C 1
ATOM 612 O O . VAL A 1 74 ? -1.642 11.689 -1.720 1.00 97.69 74 VAL A O 1
ATOM 615 N N . ARG A 1 75 ? -2.252 13.438 -0.453 1.00 97.50 75 ARG A N 1
ATOM 616 C CA . ARG A 1 75 ? -1.545 14.428 -1.280 1.00 97.50 75 ARG A CA 1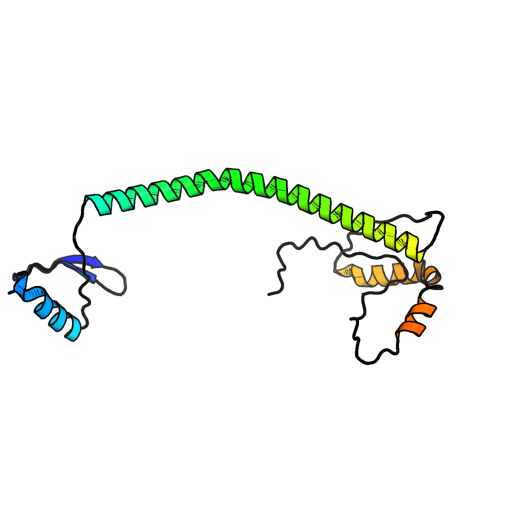
ATOM 617 C C . ARG A 1 75 ? -0.035 14.199 -1.245 1.00 97.50 75 ARG A C 1
ATOM 619 O O . ARG A 1 75 ? 0.596 14.192 -2.297 1.00 97.50 75 ARG A O 1
ATOM 626 N N . TRP A 1 76 ? 0.520 13.979 -0.057 1.00 98.19 76 TRP A N 1
ATOM 627 C CA . TRP A 1 76 ? 1.940 13.707 0.130 1.00 98.19 76 TRP A CA 1
ATOM 628 C C . TRP A 1 76 ? 2.360 12.422 -0.589 1.00 98.19 76 TRP A C 1
ATOM 630 O O . TRP A 1 76 ? 3.328 12.436 -1.346 1.00 98.19 76 TRP A O 1
ATOM 640 N N . LEU A 1 77 ? 1.588 11.341 -0.451 1.00 98.00 77 LEU A N 1
ATOM 641 C CA . LEU A 1 77 ? 1.844 10.077 -1.141 1.00 98.00 77 LEU A CA 1
ATOM 642 C C . LEU A 1 77 ? 1.807 10.232 -2.663 1.00 98.00 77 LEU A C 1
ATOM 644 O O . LEU A 1 77 ? 2.685 9.704 -3.333 1.00 98.00 77 LEU A O 1
ATOM 648 N N . LYS A 1 78 ? 0.850 10.985 -3.222 1.00 95.88 78 LYS A N 1
ATOM 649 C CA . LYS A 1 78 ? 0.783 11.233 -4.674 1.00 95.88 78 LYS A CA 1
ATOM 650 C C . LYS A 1 78 ? 2.038 11.927 -5.205 1.00 95.88 78 LYS A C 1
ATOM 652 O O . LYS A 1 78 ? 2.570 11.497 -6.224 1.00 95.88 78 LYS A O 1
ATOM 657 N N . VAL A 1 79 ? 2.510 12.966 -4.512 1.00 97.62 79 VAL A N 1
ATOM 658 C CA . VAL A 1 79 ? 3.724 13.701 -4.903 1.00 97.62 79 VAL A CA 1
ATOM 659 C C . VAL A 1 79 ? 4.939 12.780 -4.831 1.00 97.62 79 VAL A C 1
ATOM 661 O O . VAL A 1 79 ? 5.604 12.566 -5.840 1.00 97.62 79 VAL A O 1
ATOM 664 N N . ASN A 1 80 ? 5.174 12.151 -3.679 1.00 97.75 80 ASN A N 1
ATOM 665 C CA . ASN A 1 80 ? 6.362 11.321 -3.474 1.00 97.75 80 ASN A CA 1
ATOM 666 C C . ASN A 1 80 ? 6.368 10.067 -4.353 1.00 97.75 80 ASN A C 1
ATOM 668 O O . ASN A 1 80 ? 7.422 9.663 -4.833 1.00 97.75 80 ASN A O 1
ATOM 672 N N . PHE A 1 81 ? 5.202 9.471 -4.615 1.00 96.69 81 PHE A N 1
ATOM 673 C CA . PHE A 1 81 ? 5.098 8.367 -5.562 1.00 96.69 81 PHE A CA 1
ATOM 674 C C . PHE A 1 81 ? 5.478 8.807 -6.979 1.00 96.69 81 PHE A C 1
ATOM 676 O O . PHE A 1 81 ? 6.206 8.086 -7.655 1.00 96.69 81 PHE A O 1
ATOM 683 N N . SER A 1 82 ? 5.029 9.989 -7.425 1.00 95.56 82 SER A N 1
ATOM 684 C CA . SER A 1 82 ? 5.392 10.497 -8.752 1.00 95.56 82 SER A CA 1
ATOM 685 C C . SER A 1 82 ? 6.899 10.726 -8.883 1.00 95.56 82 SER A C 1
ATOM 687 O O . SER A 1 82 ? 7.495 10.255 -9.849 1.00 95.56 82 SER A O 1
ATOM 689 N N . GLU A 1 83 ? 7.532 11.323 -7.870 1.00 97.31 83 GLU A N 1
ATOM 690 C CA . GLU A 1 83 ? 8.981 11.547 -7.834 1.00 97.31 83 GLU A CA 1
ATOM 691 C C . GLU A 1 83 ? 9.757 10.224 -7.834 1.00 97.31 83 GLU A C 1
ATOM 693 O O . GLU A 1 83 ? 10.680 10.029 -8.627 1.00 97.31 83 GLU A O 1
ATOM 698 N N . ALA A 1 84 ? 9.343 9.264 -7.001 1.00 97.00 84 ALA A N 1
ATOM 699 C CA . ALA A 1 84 ? 9.961 7.944 -6.946 1.00 97.00 84 ALA A CA 1
ATOM 700 C C . ALA A 1 84 ? 9.818 7.185 -8.276 1.00 97.00 84 ALA A C 1
ATOM 702 O O . ALA A 1 84 ? 10.770 6.549 -8.735 1.00 97.00 84 ALA A O 1
ATOM 703 N N . PHE A 1 85 ? 8.653 7.272 -8.923 1.00 95.56 85 PHE A N 1
ATOM 704 C CA . PHE A 1 85 ? 8.419 6.645 -10.220 1.00 95.56 85 PHE A CA 1
ATOM 705 C C . PHE A 1 85 ? 9.283 7.282 -11.314 1.00 95.56 85 PHE A C 1
AT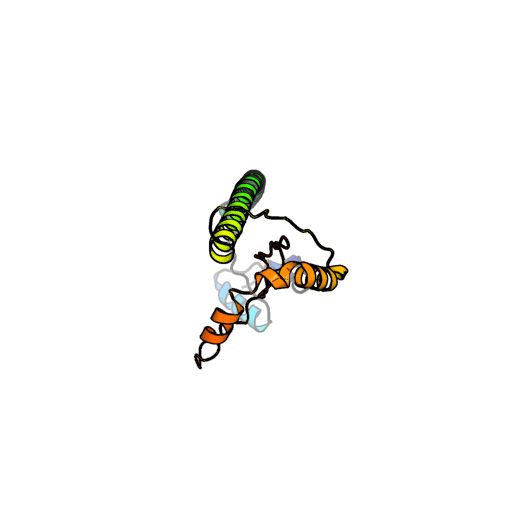OM 707 O O . PHE A 1 85 ? 9.914 6.567 -12.093 1.00 95.56 85 PHE A O 1
ATOM 714 N N . ILE A 1 86 ? 9.384 8.614 -11.340 1.00 96.69 86 ILE A N 1
ATOM 715 C CA . ILE A 1 86 ? 10.263 9.341 -12.263 1.00 96.69 86 ILE A CA 1
ATOM 716 C C . ILE A 1 86 ? 11.719 8.907 -12.058 1.00 96.69 86 ILE A C 1
ATOM 718 O O . ILE A 1 86 ? 12.384 8.536 -13.029 1.00 96.69 86 ILE A O 1
ATOM 722 N N . ALA A 1 87 ? 12.210 8.893 -10.817 1.00 97.75 87 ALA A N 1
ATOM 723 C CA . ALA A 1 87 ? 13.570 8.463 -10.498 1.00 97.75 87 ALA A CA 1
ATOM 724 C C . ALA A 1 87 ? 13.837 7.013 -10.940 1.00 97.75 87 ALA A C 1
ATOM 726 O O . ALA A 1 87 ? 14.881 6.712 -11.522 1.00 97.75 87 ALA A O 1
ATOM 727 N N . TRP A 1 88 ? 12.872 6.113 -10.742 1.00 95.88 88 TRP A N 1
ATOM 728 C CA . TRP A 1 88 ? 12.976 4.726 -11.190 1.00 95.88 88 TRP A CA 1
ATOM 729 C C . TRP A 1 88 ? 13.116 4.602 -12.714 1.00 95.88 88 TRP A C 1
ATOM 731 O O . TRP A 1 88 ? 13.966 3.847 -13.196 1.00 95.88 88 TRP A O 1
ATOM 741 N N . ILE A 1 89 ? 12.346 5.378 -13.483 1.00 96.06 89 ILE A N 1
ATOM 742 C CA . ILE A 1 89 ? 12.461 5.416 -14.949 1.00 96.06 89 ILE A CA 1
ATOM 743 C C . ILE A 1 89 ? 13.813 5.991 -15.393 1.00 96.06 89 ILE A C 1
ATOM 745 O O . ILE A 1 89 ? 14.425 5.445 -16.312 1.00 96.06 89 ILE A O 1
ATOM 749 N N . HIS A 1 90 ? 14.337 7.016 -14.715 1.00 97.25 90 HIS A N 1
ATOM 750 C CA . HIS A 1 90 ? 15.679 7.543 -14.998 1.00 97.25 90 HIS A CA 1
ATOM 751 C C . HIS A 1 90 ? 16.763 6.479 -14.792 1.00 97.25 90 HIS A C 1
ATOM 753 O O . HIS A 1 90 ? 17.640 6.318 -15.641 1.00 97.25 90 HIS A O 1
ATOM 759 N N . ILE A 1 91 ? 16.670 5.687 -13.720 1.00 96.81 91 ILE A N 1
ATOM 760 C CA . ILE A 1 91 ? 17.590 4.565 -13.489 1.00 96.81 91 ILE A CA 1
ATOM 761 C C . ILE A 1 91 ? 17.485 3.536 -14.623 1.00 96.81 91 ILE A C 1
ATOM 763 O O . ILE A 1 91 ? 18.507 3.038 -15.094 1.00 96.81 91 ILE A O 1
ATOM 767 N N . LYS A 1 92 ? 16.276 3.222 -15.106 1.00 94.81 92 LYS A N 1
ATOM 768 C CA . LYS A 1 92 ? 16.097 2.316 -16.256 1.00 94.81 92 LYS A CA 1
ATOM 769 C C . LYS A 1 92 ? 16.738 2.878 -17.526 1.00 94.81 92 LYS A C 1
ATOM 771 O O . LYS A 1 92 ? 17.423 2.130 -18.218 1.00 94.81 92 LYS A O 1
ATOM 776 N N . ALA A 1 93 ? 16.572 4.171 -17.802 1.00 95.44 93 ALA A N 1
ATOM 777 C CA . ALA A 1 93 ? 17.195 4.830 -18.948 1.00 95.44 93 ALA A CA 1
ATOM 778 C C . ALA A 1 93 ? 18.731 4.784 -18.870 1.00 95.44 93 ALA A C 1
ATOM 780 O O . ALA A 1 93 ? 19.380 4.406 -19.844 1.00 95.44 93 ALA A O 1
ATOM 781 N N . LEU A 1 94 ? 19.307 5.070 -17.696 1.00 96.38 94 LEU A N 1
ATOM 782 C CA . LEU A 1 94 ? 20.750 4.951 -17.462 1.00 96.38 94 LEU A CA 1
ATOM 783 C C . LEU A 1 94 ? 21.243 3.516 -17.668 1.00 96.38 94 LEU A C 1
ATOM 785 O O . LEU A 1 94 ? 22.263 3.312 -18.319 1.00 96.38 94 LEU A O 1
ATOM 789 N N . ARG A 1 95 ? 20.512 2.513 -17.169 1.00 94.62 95 ARG A N 1
ATOM 790 C CA . ARG A 1 95 ? 20.874 1.100 -17.362 1.00 94.62 95 ARG A CA 1
ATOM 791 C C . ARG A 1 95 ? 20.846 0.686 -18.831 1.00 94.62 95 ARG A C 1
ATOM 793 O O . ARG A 1 95 ? 21.796 0.060 -19.287 1.00 94.62 95 ARG A O 1
ATOM 800 N N . VAL A 1 96 ? 19.808 1.078 -19.576 1.00 94.62 96 VAL A N 1
ATOM 801 C CA . VAL A 1 96 ? 19.724 0.837 -21.028 1.00 94.62 96 VAL A CA 1
ATOM 802 C C . VAL A 1 96 ? 20.906 1.484 -21.748 1.00 94.62 96 VAL A C 1
ATOM 804 O O . VAL A 1 96 ? 21.526 0.839 -22.589 1.00 94.62 96 VAL A O 1
ATOM 807 N N . PHE A 1 97 ? 21.241 2.731 -21.406 1.00 94.75 97 PHE A N 1
ATOM 808 C CA . PHE A 1 97 ? 22.364 3.447 -22.008 1.00 94.75 97 PHE A CA 1
ATOM 809 C C . PHE A 1 97 ? 23.701 2.752 -21.727 1.00 94.75 97 PHE A C 1
ATOM 811 O O . PHE A 1 97 ? 24.426 2.431 -22.665 1.00 94.75 97 PHE A O 1
ATOM 818 N N . VAL A 1 98 ? 24.005 2.470 -20.455 1.00 94.25 98 VAL A N 1
ATOM 819 C CA . VAL A 1 98 ? 25.264 1.830 -20.045 1.00 94.25 98 VAL A CA 1
ATOM 820 C C . VAL A 1 98 ? 25.417 0.459 -20.699 1.00 94.25 98 VAL A C 1
ATOM 822 O O . VAL A 1 98 ? 26.466 0.172 -21.266 1.00 94.25 98 VAL A O 1
ATOM 825 N N . GLU A 1 99 ? 24.375 -0.373 -20.690 1.00 90.94 99 GLU A N 1
ATOM 826 C CA . GLU A 1 99 ? 24.446 -1.701 -21.305 1.00 90.94 99 GLU A CA 1
ATOM 827 C C . GLU A 1 99 ? 24.592 -1.631 -22.829 1.00 90.94 99 GLU A C 1
ATOM 829 O O . GLU A 1 99 ? 25.341 -2.411 -23.409 1.00 90.94 99 GLU A O 1
ATOM 834 N N . SER A 1 100 ? 23.951 -0.657 -23.479 1.00 91.50 100 SER A N 1
ATOM 835 C CA . SER A 1 100 ? 24.103 -0.450 -24.923 1.00 91.50 100 SER A CA 1
ATOM 836 C C . SER A 1 100 ? 25.524 -0.010 -25.287 1.00 91.50 100 SER A C 1
ATOM 838 O O . SER A 1 100 ? 26.069 -0.496 -26.273 1.00 91.50 100 SER A O 1
ATOM 840 N N . VAL A 1 101 ? 26.166 0.840 -24.473 1.00 92.25 101 VAL A N 1
ATOM 841 C CA . VAL A 1 101 ? 27.584 1.206 -24.654 1.00 92.25 101 VAL A CA 1
ATOM 842 C C . VAL A 1 101 ? 28.498 -0.000 -24.439 1.00 92.25 101 VAL A C 1
ATOM 844 O O . VAL A 1 101 ? 29.405 -0.221 -25.235 1.00 92.25 101 VAL A O 1
ATOM 847 N N . LEU A 1 102 ? 28.254 -0.805 -23.401 1.00 89.06 102 LEU A N 1
ATOM 848 C CA . LEU A 1 102 ? 29.053 -2.005 -23.128 1.00 89.06 102 LEU A CA 1
ATOM 849 C C . LEU A 1 102 ? 28.917 -3.061 -24.231 1.00 89.06 102 LEU A C 1
ATOM 851 O O . LEU A 1 102 ? 29.878 -3.765 -24.527 1.00 89.06 102 LEU A O 1
ATOM 855 N N . ARG A 1 103 ? 27.731 -3.174 -24.837 1.00 86.94 103 ARG A N 1
ATOM 856 C CA . ARG A 1 103 ? 27.427 -4.210 -25.826 1.00 86.94 103 ARG A CA 1
ATOM 857 C C . ARG A 1 103 ? 27.785 -3.818 -27.257 1.00 86.94 103 ARG A C 1
ATOM 859 O O . ARG A 1 103 ? 28.245 -4.669 -28.012 1.00 86.94 103 ARG A O 1
ATOM 866 N N . TYR A 1 104 ? 27.560 -2.558 -27.629 1.00 88.62 104 TYR A N 1
ATOM 867 C CA . TYR A 1 104 ? 27.737 -2.067 -29.002 1.00 88.62 104 TYR A CA 1
ATOM 868 C C . TYR A 1 104 ? 28.967 -1.168 -29.181 1.00 88.62 104 TYR A C 1
ATOM 870 O O . TYR A 1 104 ? 29.364 -0.902 -30.312 1.00 88.62 104 TYR A O 1
ATOM 878 N N . GLY A 1 105 ? 29.603 -0.738 -28.089 1.00 88.06 105 GLY A N 1
ATOM 879 C CA . GLY A 1 105 ? 30.824 0.061 -28.119 1.00 88.06 105 GLY A CA 1
ATOM 880 C C . GLY A 1 105 ? 30.603 1.547 -28.417 1.00 88.06 105 GLY A C 1
ATOM 881 O O . GLY A 1 105 ? 29.495 2.080 -28.325 1.00 88.06 105 GLY A O 1
ATOM 882 N N . LEU A 1 106 ? 31.707 2.229 -28.736 1.00 89.00 106 LEU A N 1
ATOM 883 C CA . LEU A 1 106 ? 31.746 3.640 -29.124 1.00 89.00 106 LEU A CA 1
ATOM 884 C C . LEU A 1 106 ? 32.113 3.782 -30.613 1.00 89.00 106 LEU A C 1
ATOM 886 O O . LEU A 1 106 ? 32.880 2.965 -31.122 1.00 89.00 106 LEU A O 1
ATOM 890 N N . PRO A 1 107 ? 31.651 4.846 -31.296 1.00 89.38 107 PRO A N 1
ATOM 891 C CA . PRO A 1 107 ? 30.766 5.903 -30.797 1.00 89.38 107 PRO A CA 1
ATOM 892 C C . PRO A 1 107 ? 29.333 5.407 -30.551 1.00 89.38 107 PRO A C 1
ATOM 894 O O . PRO A 1 107 ? 28.895 4.418 -31.130 1.00 89.38 107 PRO A O 1
ATOM 897 N N . VAL A 1 108 ? 28.601 6.110 -29.682 1.00 89.81 108 VAL A N 1
ATOM 898 C CA . VAL A 1 108 ? 27.212 5.784 -29.326 1.00 89.81 108 VAL A CA 1
ATOM 899 C C . VAL A 1 108 ? 26.328 5.886 -30.573 1.00 89.81 108 VAL A C 1
ATOM 901 O O . VAL A 1 108 ? 25.972 6.984 -30.993 1.00 89.81 108 VAL A O 1
ATOM 904 N N . ASN A 1 109 ? 25.974 4.744 -31.162 1.00 89.19 109 ASN A N 1
ATOM 905 C CA . ASN A 1 109 ? 25.101 4.664 -32.333 1.00 89.19 109 ASN A CA 1
ATOM 906 C C . ASN A 1 109 ? 24.001 3.619 -32.121 1.00 89.19 109 ASN A C 1
ATOM 908 O O . ASN A 1 109 ? 23.997 2.544 -32.717 1.00 89.19 109 ASN A O 1
ATOM 912 N N . PHE A 1 110 ? 23.081 3.927 -31.213 1.00 91.25 110 PHE A N 1
ATOM 913 C CA . PHE A 1 110 ? 21.921 3.095 -30.927 1.00 91.25 110 PHE A CA 1
ATOM 914 C C . PHE A 1 110 ? 20.708 3.962 -30.596 1.00 91.25 110 PHE A C 1
ATOM 916 O O . PHE A 1 110 ? 20.837 5.098 -30.138 1.00 91.25 110 PHE A O 1
ATOM 923 N N . GLN A 1 111 ? 19.517 3.400 -30.795 1.00 92.88 111 GLN A N 1
ATOM 924 C CA . GLN A 1 111 ? 18.253 4.064 -30.506 1.00 92.88 111 GLN A CA 1
ATOM 925 C C . GLN A 1 111 ? 17.412 3.189 -29.572 1.00 92.88 111 GLN A C 1
ATOM 927 O O . GLN A 1 111 ? 16.963 2.108 -29.948 1.00 92.88 111 GLN A O 1
ATOM 932 N N . ALA A 1 112 ? 17.207 3.650 -28.337 1.00 93.69 112 ALA A N 1
ATOM 933 C CA . ALA A 1 112 ? 16.388 2.943 -27.358 1.00 93.69 112 ALA A CA 1
ATOM 934 C C . ALA A 1 112 ? 14.892 3.152 -27.638 1.00 93.69 112 ALA A C 1
ATOM 936 O O . ALA A 1 112 ? 14.454 4.278 -27.869 1.00 93.69 112 ALA A O 1
ATOM 937 N N . MET A 1 113 ? 14.108 2.073 -27.573 1.00 94.56 113 MET A N 1
ATOM 938 C CA . MET A 1 113 ? 12.666 2.076 -27.840 1.00 94.56 113 MET A CA 1
ATOM 939 C C . MET A 1 113 ? 11.878 1.578 -26.630 1.00 94.56 113 MET A C 1
ATOM 941 O O . MET A 1 113 ? 12.233 0.568 -26.023 1.00 94.56 113 MET A O 1
ATOM 945 N N . LEU A 1 114 ? 10.770 2.253 -26.315 1.00 94.25 114 LEU A N 1
ATOM 946 C CA . LEU A 1 114 ? 9.792 1.772 -25.342 1.00 94.25 114 LEU A CA 1
ATOM 947 C C . LEU A 1 114 ? 8.686 1.006 -26.072 1.00 94.25 114 LEU A C 1
ATOM 949 O O . LEU A 1 114 ? 8.015 1.554 -26.944 1.00 94.25 114 LEU A O 1
ATOM 953 N N . LEU A 1 115 ? 8.481 -0.257 -25.700 1.00 92.44 115 LEU A N 1
ATOM 954 C CA . LEU A 1 115 ? 7.465 -1.122 -26.296 1.00 92.44 115 LEU A CA 1
ATOM 955 C C . LEU A 1 115 ? 6.425 -1.512 -25.243 1.00 92.44 115 LEU A C 1
ATOM 957 O O . LEU A 1 115 ? 6.777 -2.045 -24.191 1.00 92.44 115 LEU A O 1
ATOM 961 N N . GLN A 1 116 ? 5.142 -1.318 -25.559 1.00 90.94 116 GLN A N 1
ATOM 962 C CA . GLN A 1 116 ? 4.011 -1.802 -24.761 1.00 90.94 116 GLN A CA 1
ATOM 963 C C . GLN A 1 116 ? 3.271 -2.917 -25.523 1.00 90.94 116 GLN A C 1
ATOM 965 O O . GLN A 1 116 ? 2.249 -2.668 -26.165 1.00 90.94 116 GLN A O 1
ATOM 970 N N . PRO A 1 117 ? 3.794 -4.157 -25.517 1.00 89.50 117 PRO A N 1
ATOM 971 C CA . PRO A 1 117 ? 3.166 -5.262 -26.227 1.00 89.50 117 PRO A CA 1
ATOM 972 C C . PRO A 1 117 ? 1.905 -5.769 -25.521 1.00 89.50 117 PRO A C 1
ATOM 974 O O . PRO A 1 117 ? 1.811 -5.785 -24.294 1.00 89.50 117 PRO A O 1
ATOM 977 N N . SER A 1 118 ? 0.958 -6.291 -26.302 1.00 88.88 118 SER A N 1
ATOM 978 C CA . SER A 1 118 ? -0.151 -7.082 -25.760 1.00 88.88 118 SER A CA 1
ATOM 979 C C . SER A 1 118 ? 0.358 -8.421 -25.215 1.00 88.88 118 SER A C 1
ATOM 981 O O . SER A 1 118 ? 1.223 -9.063 -25.817 1.00 88.88 118 SER A O 1
ATOM 983 N N . LYS A 1 119 ? -0.228 -8.897 -24.104 1.00 84.56 119 LYS A N 1
ATOM 984 C CA . LYS A 1 119 ? 0.138 -10.183 -23.473 1.00 84.56 119 LYS A CA 1
ATOM 985 C C . LYS A 1 119 ? 0.097 -11.356 -24.464 1.00 84.56 119 LYS A C 1
ATOM 987 O O . LYS A 1 119 ? 0.950 -12.233 -24.405 1.00 84.56 119 LYS A O 1
ATOM 992 N N . LYS A 1 120 ? -0.856 -11.350 -25.407 1.00 89.12 120 LYS A N 1
ATOM 993 C CA . LYS A 1 120 ? -1.031 -12.419 -26.409 1.00 89.12 120 LYS A CA 1
ATOM 994 C C . LYS A 1 120 ? 0.035 -12.408 -27.510 1.00 89.12 120 LYS A C 1
ATOM 996 O O . LYS A 1 120 ? 0.318 -13.449 -28.088 1.00 89.12 120 LYS A O 1
ATOM 1001 N N . THR A 1 121 ? 0.621 -11.249 -27.814 1.00 92.00 121 THR A N 1
ATOM 1002 C CA . THR A 1 121 ? 1.567 -11.081 -28.931 1.00 92.00 121 THR A CA 1
ATOM 1003 C C . THR A 1 121 ? 3.026 -11.073 -28.489 1.00 92.00 121 THR A C 1
ATOM 1005 O O . THR A 1 121 ? 3.904 -10.980 -29.341 1.00 92.00 121 THR A O 1
ATOM 1008 N N . MET A 1 122 ? 3.299 -11.184 -27.182 1.00 89.62 122 MET A N 1
ATOM 1009 C CA . MET A 1 122 ? 4.653 -11.128 -26.618 1.00 89.62 122 MET A CA 1
ATOM 1010 C C . MET A 1 122 ? 5.578 -12.153 -27.293 1.00 89.62 122 MET A C 1
ATOM 1012 O O . MET A 1 122 ? 6.628 -11.781 -27.807 1.00 89.62 122 MET A O 1
ATOM 1016 N N . LYS A 1 123 ? 5.146 -13.418 -27.397 1.00 91.12 123 LYS A N 1
ATOM 1017 C CA . LYS A 1 123 ? 5.948 -14.489 -28.011 1.00 91.12 123 LYS A CA 1
ATOM 1018 C C . LYS A 1 123 ? 6.356 -14.155 -29.453 1.00 91.12 123 LYS A C 1
ATOM 1020 O O . LYS A 1 123 ? 7.540 -14.154 -29.765 1.00 91.12 123 LYS A O 1
ATOM 1025 N N . ARG A 1 124 ? 5.389 -13.762 -30.290 1.00 93.31 124 ARG A N 1
ATOM 1026 C CA . ARG A 1 124 ? 5.639 -13.364 -31.685 1.00 93.31 124 ARG A CA 1
ATOM 1027 C C . ARG A 1 124 ? 6.551 -12.139 -31.785 1.00 93.31 124 ARG A C 1
ATOM 1029 O O . ARG A 1 124 ? 7.402 -12.085 -32.664 1.00 93.31 124 ARG A O 1
ATOM 1036 N N . LEU A 1 125 ? 6.396 -11.156 -30.894 1.00 93.75 125 LEU A N 1
ATOM 1037 C CA . LEU A 1 125 ? 7.286 -9.993 -30.854 1.00 93.75 125 LEU A CA 1
ATOM 1038 C C . LEU A 1 125 ? 8.735 -10.415 -30.574 1.00 93.75 125 LEU A C 1
ATOM 1040 O O . LEU A 1 125 ? 9.649 -9.899 -31.210 1.00 93.75 125 LEU A O 1
ATOM 1044 N N . ARG A 1 126 ? 8.953 -11.362 -29.652 1.00 92.00 126 ARG A N 1
ATOM 1045 C CA . ARG A 1 126 ? 10.300 -11.874 -29.357 1.00 92.00 126 ARG A CA 1
ATOM 1046 C C . ARG A 1 126 ? 10.919 -12.593 -30.538 1.00 92.00 126 ARG A C 1
ATOM 1048 O O . ARG A 1 126 ? 12.090 -12.352 -30.800 1.00 92.00 126 ARG A O 1
ATOM 1055 N N . GLU A 1 127 ? 10.143 -13.416 -31.235 1.00 92.75 127 GLU A N 1
ATOM 1056 C CA . GLU A 1 127 ? 10.583 -14.115 -32.448 1.00 92.75 127 GLU A CA 1
ATOM 1057 C C . GLU A 1 127 ? 11.044 -13.106 -33.512 1.00 92.75 127 GLU A C 1
ATOM 1059 O O . GLU A 1 127 ? 12.191 -13.153 -33.946 1.00 92.75 127 GLU A O 1
ATOM 1064 N N . VAL A 1 128 ? 10.211 -12.106 -33.827 1.00 95.12 128 VAL A N 1
ATOM 1065 C CA . VAL A 1 128 ? 10.542 -11.067 -34.820 1.00 95.12 128 VAL A CA 1
ATOM 1066 C C . VAL A 1 128 ? 11.780 -10.259 -34.421 1.00 95.12 128 VAL A C 1
ATOM 1068 O O . VAL A 1 128 ? 12.661 -10.033 -35.247 1.00 95.12 128 VAL A O 1
ATOM 1071 N N . LEU A 1 129 ? 11.880 -9.820 -33.161 1.00 93.25 129 LEU A N 1
ATOM 1072 C CA . LEU A 1 129 ? 13.047 -9.063 -32.699 1.00 93.25 129 LEU A CA 1
ATOM 1073 C C . LEU A 1 129 ? 14.323 -9.916 -32.690 1.00 93.25 129 LEU A C 1
ATOM 1075 O O . LEU A 1 129 ? 15.405 -9.392 -32.944 1.00 93.25 129 LEU A O 1
ATOM 1079 N N . ASN A 1 130 ? 14.221 -11.214 -32.395 1.00 91.38 130 ASN A N 1
ATOM 1080 C CA . ASN A 1 130 ? 15.366 -12.115 -32.464 1.00 91.38 130 ASN A CA 1
ATOM 1081 C C . ASN A 1 130 ? 15.860 -12.243 -33.911 1.00 91.38 130 ASN A C 1
ATOM 1083 O O . ASN A 1 130 ? 17.039 -12.020 -34.165 1.00 91.38 130 ASN A O 1
ATOM 1087 N N . ASP A 1 131 ? 14.960 -12.480 -34.867 1.00 92.94 131 ASP A N 1
ATOM 1088 C CA . ASP A 1 131 ? 15.339 -12.604 -36.275 1.00 92.94 131 ASP A CA 1
ATOM 1089 C C . ASP A 1 131 ? 15.987 -11.341 -36.845 1.00 92.94 131 ASP A C 1
ATOM 1091 O O . ASP A 1 131 ? 16.952 -11.444 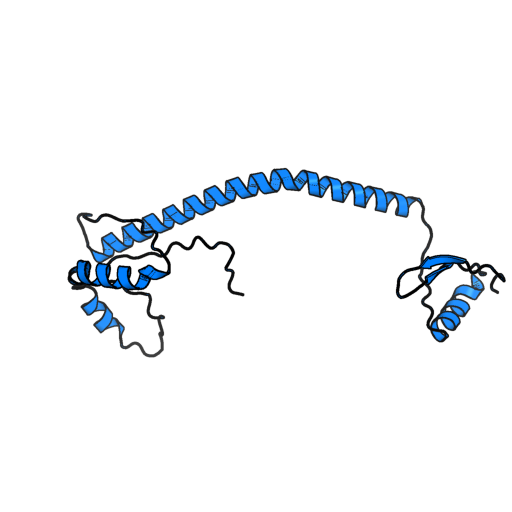-37.605 1.00 92.94 131 ASP A O 1
ATOM 1095 N N . LEU A 1 132 ? 15.507 -10.160 -36.445 1.00 93.44 132 LEU A N 1
ATOM 1096 C CA . LEU A 1 132 ? 16.069 -8.881 -36.879 1.00 93.44 132 LEU A CA 1
ATOM 1097 C C . LEU A 1 132 ? 17.458 -8.612 -36.289 1.00 93.44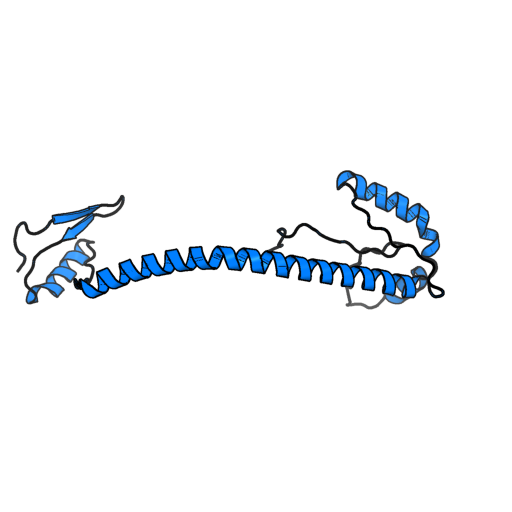 132 LEU A C 1
ATOM 1099 O O . LEU A 1 132 ? 18.320 -8.089 -36.991 1.00 93.44 132 LEU A O 1
ATOM 1103 N N . TYR A 1 133 ? 17.690 -8.961 -35.020 1.00 91.25 133 TYR A N 1
ATOM 1104 C CA . TYR A 1 133 ? 18.875 -8.509 -34.281 1.00 91.25 133 TYR A CA 1
ATOM 1105 C C . TYR A 1 133 ? 19.880 -9.606 -33.920 1.00 91.25 133 TYR A C 1
ATOM 1107 O O . TYR A 1 133 ? 20.945 -9.272 -33.416 1.00 91.25 133 TYR A O 1
ATOM 1115 N N . LYS A 1 134 ? 19.625 -10.889 -34.213 1.00 88.88 134 LYS A N 1
ATOM 1116 C CA . LYS A 1 134 ? 20.554 -12.006 -33.917 1.00 88.88 134 LYS A CA 1
ATOM 1117 C C . LYS A 1 134 ? 21.974 -11.818 -34.457 1.00 88.88 134 LYS A C 1
ATOM 1119 O O . LYS A 1 134 ? 22.921 -12.335 -33.883 1.00 88.88 134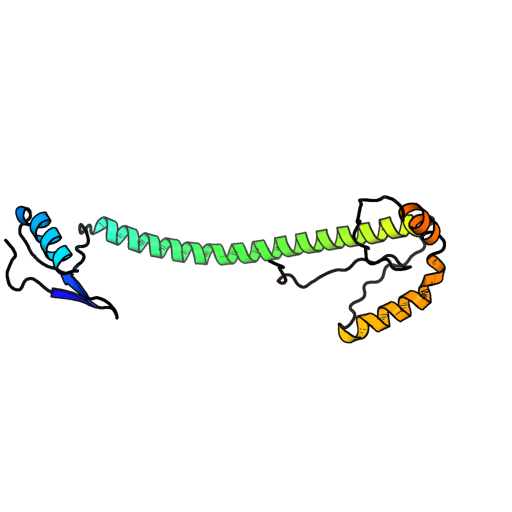 LYS A O 1
ATOM 1124 N N . HIS A 1 135 ? 22.137 -11.049 -35.531 1.00 86.62 135 HIS A N 1
ATOM 1125 C CA . HIS A 1 135 ? 23.448 -10.729 -36.099 1.00 86.62 135 HIS A CA 1
ATOM 1126 C C . HIS A 1 135 ? 24.314 -9.844 -35.178 1.00 86.62 135 HIS A C 1
ATOM 1128 O O . HIS A 1 135 ? 25.527 -9.812 -35.344 1.00 86.62 135 HIS A O 1
ATOM 1134 N N . LEU A 1 136 ? 23.716 -9.144 -34.206 1.00 83.62 136 LEU A N 1
ATOM 1135 C CA . LEU A 1 136 ? 24.430 -8.338 -33.206 1.00 83.62 136 LEU A CA 1
ATOM 1136 C C . LEU A 1 136 ? 25.038 -9.184 -32.073 1.00 83.62 136 LEU A C 1
ATOM 1138 O O . LEU A 1 136 ? 25.756 -8.655 -31.230 1.00 83.62 136 LEU A O 1
ATOM 1142 N N . ASP A 1 137 ? 24.757 -10.489 -32.037 1.00 75.31 137 ASP A N 1
ATOM 1143 C CA . ASP A 1 137 ? 25.159 -11.404 -30.962 1.00 75.31 137 ASP A CA 1
ATOM 1144 C C . ASP A 1 137 ? 26.603 -11.933 -31.093 1.00 75.31 137 ASP A C 1
ATOM 1146 O O . ASP A 1 137 ? 27.064 -12.743 -30.286 1.00 75.31 137 ASP A O 1
ATOM 1150 N N . SER A 1 138 ? 27.356 -11.468 -32.098 1.00 61.31 138 SER A N 1
ATOM 1151 C CA . SER A 1 138 ? 28.702 -11.974 -32.407 1.00 61.31 138 SER A CA 1
ATOM 1152 C C . SER A 1 138 ? 29.732 -11.807 -31.278 1.00 61.31 138 SER A C 1
ATOM 1154 O O . SER A 1 138 ? 30.757 -12.480 -31.309 1.00 61.31 138 SER A O 1
ATOM 1156 N N . SER A 1 139 ? 29.485 -10.956 -30.275 1.00 57.44 139 SER A N 1
ATOM 1157 C CA . SER A 1 139 ? 30.388 -10.727 -29.133 1.00 57.44 139 SER A CA 1
ATOM 1158 C C . SER A 1 139 ? 30.032 -11.509 -27.864 1.00 57.44 139 SER A C 1
ATOM 1160 O O . SER A 1 139 ? 30.883 -11.678 -26.995 1.00 57.44 139 SER A O 1
ATOM 1162 N N . ALA A 1 140 ? 28.806 -12.011 -27.737 1.00 54.06 140 ALA A N 1
ATOM 1163 C CA . ALA A 1 140 ? 28.325 -12.599 -26.489 1.00 54.06 140 ALA A CA 1
ATOM 1164 C C . ALA A 1 140 ? 28.204 -14.125 -26.531 1.00 54.06 140 ALA A C 1
ATOM 1166 O O . ALA A 1 140 ? 28.305 -14.752 -25.480 1.00 54.06 140 ALA A O 1
ATOM 1167 N N . SER A 1 141 ? 28.143 -14.735 -27.721 1.00 48.75 141 SER A N 1
ATOM 1168 C CA . SER A 1 141 ? 28.382 -16.183 -27.863 1.00 48.75 141 SER A CA 1
ATOM 1169 C C . SER A 1 141 ? 29.762 -16.582 -27.304 1.00 48.75 141 SER A C 1
ATOM 1171 O O . SER A 1 141 ? 29.875 -17.580 -26.604 1.00 48.75 141 SER A O 1
ATOM 1173 N N . ALA A 1 142 ? 30.790 -15.738 -27.480 1.00 46.72 142 ALA A N 1
ATOM 1174 C CA . ALA A 1 142 ? 32.135 -15.977 -26.942 1.00 46.72 142 ALA A CA 1
ATOM 1175 C C . ALA A 1 142 ? 32.243 -15.840 -25.406 1.00 46.72 142 ALA A C 1
ATOM 1177 O O . ALA A 1 142 ? 33.137 -16.420 -24.798 1.00 46.72 142 ALA A O 1
ATOM 1178 N N . ILE A 1 143 ? 31.354 -15.071 -24.762 1.00 48.22 143 ILE A N 1
ATOM 1179 C CA . ILE A 1 143 ? 31.337 -14.896 -23.297 1.00 48.22 143 ILE A CA 1
ATOM 1180 C C . ILE A 1 143 ? 30.451 -15.960 -22.638 1.00 48.22 143 ILE A C 1
ATOM 1182 O O . ILE A 1 143 ? 30.782 -16.436 -21.556 1.00 48.22 143 ILE A O 1
ATOM 1186 N N . ILE A 1 144 ? 29.361 -16.368 -23.296 1.00 49.97 144 ILE A N 1
ATOM 1187 C CA . ILE A 1 144 ? 28.500 -17.467 -22.842 1.00 49.97 144 ILE A CA 1
ATOM 1188 C C . ILE A 1 144 ? 29.272 -18.795 -22.883 1.00 49.97 144 ILE A C 1
ATOM 1190 O O . ILE A 1 144 ? 29.213 -19.529 -21.902 1.00 49.97 144 ILE A O 1
ATOM 1194 N N . ASP A 1 145 ? 30.086 -19.051 -23.915 1.00 43.91 145 ASP A N 1
ATOM 1195 C CA . ASP A 1 145 ? 30.972 -20.229 -23.952 1.00 43.91 145 ASP A CA 1
ATOM 1196 C C . ASP A 1 145 ? 32.056 -20.198 -22.853 1.00 43.91 145 ASP A C 1
ATOM 1198 O O . ASP A 1 145 ? 32.420 -21.239 -22.313 1.00 43.91 145 ASP A O 1
ATOM 1202 N N . CYS A 1 146 ? 32.537 -19.015 -22.448 1.00 43.22 146 CYS A N 1
ATOM 1203 C CA . CYS A 1 146 ? 33.515 -18.873 -21.358 1.00 43.22 146 CYS A CA 1
ATOM 1204 C C . CYS A 1 146 ? 32.901 -18.946 -19.945 1.00 43.22 146 CYS A C 1
ATOM 1206 O O . CYS A 1 146 ? 33.625 -19.199 -18.983 1.00 43.22 146 CYS A O 1
ATOM 1208 N N . ALA A 1 147 ? 31.596 -18.700 -19.791 1.00 43.28 147 ALA A N 1
ATOM 1209 C CA . ALA A 1 147 ? 30.911 -18.659 -18.494 1.00 43.28 147 ALA A CA 1
ATOM 1210 C C . ALA A 1 147 ? 30.152 -19.956 -18.146 1.00 43.28 147 ALA A C 1
ATOM 1212 O O . ALA A 1 147 ? 29.565 -20.042 -17.066 1.00 43.28 147 ALA A O 1
ATOM 1213 N N . MET A 1 148 ? 30.151 -20.953 -19.038 1.00 44.41 148 MET A N 1
ATOM 1214 C CA . MET A 1 148 ? 29.324 -22.163 -18.920 1.00 44.41 148 MET A CA 1
ATOM 1215 C C . MET A 1 148 ? 29.870 -23.271 -17.999 1.00 44.41 148 MET A C 1
ATOM 1217 O O . MET A 1 148 ? 29.129 -24.210 -17.746 1.00 44.41 148 MET A O 1
ATOM 1221 N N . ASP A 1 149 ? 31.066 -23.156 -17.405 1.00 42.81 149 ASP A N 1
ATOM 1222 C CA . ASP A 1 149 ? 31.625 -24.217 -16.537 1.00 42.81 149 ASP A CA 1
ATOM 1223 C C . ASP A 1 149 ? 32.173 -23.709 -15.184 1.00 42.81 149 ASP A C 1
ATOM 1225 O O . ASP A 1 149 ? 33.326 -23.944 -14.822 1.00 42.81 149 ASP A O 1
ATOM 1229 N N . ILE A 1 150 ? 31.341 -23.037 -14.374 1.00 46.72 150 ILE A N 1
ATOM 1230 C CA . ILE A 1 150 ? 31.601 -22.899 -12.924 1.00 46.72 150 ILE A CA 1
ATOM 1231 C C . ILE A 1 150 ? 30.550 -23.712 -12.150 1.00 46.72 150 ILE A C 1
ATOM 1233 O O . ILE A 1 150 ? 29.433 -23.231 -11.927 1.00 46.72 150 ILE A O 1
ATOM 1237 N N . PRO A 1 151 ? 30.880 -24.940 -11.704 1.00 35.78 151 PRO A N 1
ATOM 1238 C CA . PRO A 1 151 ? 29.980 -25.753 -10.895 1.00 35.78 151 PRO A CA 1
ATOM 1239 C C . PRO A 1 151 ? 29.617 -25.027 -9.589 1.00 35.78 151 PRO A C 1
ATOM 1241 O O . PRO A 1 151 ? 30.492 -24.682 -8.800 1.00 35.78 151 PRO A O 1
ATOM 1244 N N . GLY A 1 152 ? 28.322 -24.804 -9.346 1.00 51.03 152 GLY A N 1
ATOM 1245 C CA . GLY A 1 152 ? 27.803 -24.247 -8.087 1.00 51.03 152 GLY A CA 1
ATOM 1246 C C . GLY A 1 152 ? 27.284 -22.807 -8.150 1.00 51.03 152 GLY A C 1
ATOM 1247 O O . GLY A 1 152 ? 26.616 -22.376 -7.211 1.00 51.03 152 GLY A O 1
ATOM 1248 N N . LEU A 1 153 ? 27.498 -22.081 -9.254 1.00 42.78 153 LEU A N 1
ATOM 1249 C CA . LEU A 1 153 ? 26.922 -20.750 -9.460 1.00 42.78 153 LEU A CA 1
ATOM 1250 C C . LEU A 1 153 ? 25.767 -20.838 -10.462 1.00 42.78 153 LEU A C 1
ATOM 1252 O O . LEU A 1 153 ? 25.918 -20.558 -11.646 1.00 42.78 153 LEU A O 1
ATOM 1256 N N . ASN A 1 154 ? 24.590 -21.247 -9.984 1.00 41.06 154 ASN A N 1
ATOM 1257 C CA . ASN A 1 154 ? 23.369 -21.233 -10.786 1.00 41.06 154 ASN A CA 1
ATOM 1258 C C . ASN A 1 154 ? 22.886 -19.776 -10.914 1.00 41.06 154 ASN A C 1
ATOM 1260 O O . ASN A 1 154 ? 21.924 -19.360 -10.265 1.00 41.06 154 ASN A O 1
ATOM 1264 N N . LEU A 1 155 ? 23.617 -18.964 -11.686 1.00 47.16 155 LEU A N 1
ATOM 1265 C CA . LEU A 1 155 ? 23.171 -17.638 -12.082 1.00 47.16 155 LEU A CA 1
ATOM 1266 C C . LEU A 1 155 ? 21.971 -17.882 -12.993 1.00 47.16 155 LEU A C 1
ATOM 1268 O O . LEU A 1 155 ? 22.134 -18.212 -14.164 1.00 47.16 155 LEU A O 1
ATOM 1272 N N . SER A 1 156 ? 20.773 -17.838 -12.400 1.00 44.31 156 SER A N 1
ATOM 1273 C CA . SER A 1 156 ? 19.494 -18.026 -13.081 1.00 44.31 156 SER A CA 1
ATOM 1274 C C . SER A 1 156 ? 19.581 -17.390 -14.456 1.00 44.31 156 SER A C 1
ATOM 1276 O O . SER A 1 156 ? 19.859 -16.191 -14.515 1.00 44.31 156 SER A O 1
ATOM 1278 N N . VAL A 1 157 ? 19.399 -18.194 -15.507 1.00 48.03 157 VAL A N 1
ATOM 1279 C CA . VAL A 1 157 ? 19.426 -17.779 -16.911 1.00 48.03 157 VAL A CA 1
ATOM 1280 C C . VAL A 1 157 ? 18.621 -16.486 -17.029 1.00 48.03 157 VAL A C 1
ATOM 1282 O O . VAL A 1 157 ? 17.390 -16.507 -17.055 1.00 48.03 157 VAL A O 1
ATOM 1285 N N . GLN A 1 158 ? 19.306 -15.341 -16.984 1.00 54.31 158 GLN A N 1
ATOM 1286 C CA . GLN A 1 158 ? 18.669 -14.060 -17.231 1.00 54.31 158 GLN A CA 1
ATOM 1287 C C . GLN A 1 158 ? 18.140 -14.140 -18.655 1.00 54.31 158 GLN A C 1
ATOM 1289 O O . GLN A 1 158 ? 18.787 -14.744 -19.510 1.00 54.31 158 GLN A O 1
ATOM 1294 N N . GLU A 1 159 ? 16.950 -13.588 -18.898 1.00 65.38 159 GLU A N 1
ATOM 1295 C CA . GLU A 1 159 ? 16.379 -13.554 -20.241 1.00 65.38 159 GLU A CA 1
ATOM 1296 C C . GLU A 1 159 ? 17.343 -12.815 -21.179 1.00 65.38 159 GLU A C 1
ATOM 1298 O O . GLU A 1 159 ? 17.359 -11.585 -21.248 1.00 65.38 159 GLU A O 1
ATOM 1303 N N . TYR A 1 160 ? 18.181 -13.585 -21.863 1.00 79.69 160 TYR A N 1
ATOM 1304 C CA . TYR A 1 160 ? 19.191 -13.082 -22.763 1.00 79.69 160 TYR A CA 1
ATOM 1305 C C . TYR A 1 160 ? 18.572 -12.919 -24.148 1.00 79.69 160 TYR A C 1
ATOM 1307 O O . TYR A 1 160 ? 18.013 -13.856 -24.720 1.00 79.69 160 TYR A O 1
ATOM 1315 N N . TYR A 1 161 ? 18.667 -11.710 -24.687 1.00 87.44 161 TYR A N 1
ATOM 1316 C CA . TYR A 1 161 ? 18.214 -11.376 -26.033 1.00 87.44 161 TYR A CA 1
ATOM 1317 C C . TYR A 1 161 ? 19.377 -10.762 -26.809 1.00 87.44 161 TYR A C 1
ATOM 1319 O O . TYR A 1 161 ? 20.217 -10.117 -26.181 1.00 87.44 161 TYR A O 1
ATOM 1327 N N . PRO A 1 162 ? 19.416 -10.869 -28.152 1.00 87.25 162 PRO A N 1
ATOM 1328 C CA . PRO A 1 162 ? 20.470 -10.270 -28.985 1.00 87.25 162 PRO A CA 1
ATOM 1329 C C . PRO A 1 162 ? 20.458 -8.722 -28.988 1.00 87.25 162 PRO A C 1
ATOM 1331 O O . PRO A 1 162 ? 21.314 -8.071 -29.581 1.00 87.25 162 PRO A O 1
ATOM 1334 N N . TYR A 1 163 ? 19.491 -8.122 -28.295 1.00 90.44 163 TYR A N 1
ATOM 1335 C CA . TYR A 1 163 ? 19.340 -6.691 -28.060 1.00 90.44 163 TYR A CA 1
ATOM 1336 C C . TYR A 1 163 ? 19.271 -6.393 -26.557 1.00 90.44 163 TYR A C 1
ATOM 1338 O O . TYR A 1 163 ? 18.850 -7.243 -25.768 1.00 90.44 163 TYR A O 1
ATOM 1346 N N . VAL A 1 164 ? 19.661 -5.181 -26.153 1.00 91.69 164 VAL A N 1
ATOM 1347 C CA . VAL A 1 164 ? 19.518 -4.718 -24.762 1.00 91.69 164 VAL A CA 1
ATOM 1348 C C . VAL A 1 164 ? 18.037 -4.647 -24.394 1.00 91.69 164 VAL A C 1
ATOM 1350 O O . VAL A 1 164 ? 17.237 -4.021 -25.092 1.00 91.69 164 VAL A O 1
ATOM 1353 N N . TYR A 1 165 ? 17.660 -5.295 -23.292 1.00 91.75 165 TYR A N 1
ATOM 1354 C CA . TYR A 1 165 ? 16.266 -5.413 -22.876 1.00 91.75 165 TYR A CA 1
ATOM 1355 C C . TYR A 1 165 ? 16.100 -5.185 -21.376 1.00 91.75 165 TYR A C 1
ATOM 1357 O O . TYR A 1 165 ? 16.726 -5.843 -20.553 1.00 91.75 165 TYR A O 1
ATOM 1365 N N . TYR A 1 166 ? 15.153 -4.316 -21.022 1.00 92.06 166 TYR A N 1
ATOM 1366 C CA . TYR A 1 166 ? 14.728 -4.107 -19.645 1.00 92.06 166 TYR A CA 1
ATOM 1367 C C . TYR A 1 166 ? 13.206 -4.100 -19.543 1.00 92.06 166 TYR A C 1
ATOM 1369 O O . TYR A 1 166 ? 12.532 -3.258 -20.135 1.00 92.06 166 TYR A O 1
ATOM 1377 N N . LYS A 1 167 ? 12.655 -5.007 -18.729 1.00 91.00 167 LYS A N 1
ATOM 1378 C CA . LYS A 1 167 ? 11.230 -4.991 -18.384 1.00 91.00 167 LYS A CA 1
ATOM 1379 C C . LYS A 1 167 ? 10.925 -3.821 -17.439 1.00 91.00 167 LYS A C 1
ATOM 1381 O O . LYS A 1 167 ? 11.636 -3.602 -16.447 1.00 91.00 167 LYS A O 1
ATOM 1386 N N . ILE A 1 168 ? 9.834 -3.118 -17.733 1.00 91.56 168 ILE A N 1
ATOM 1387 C CA . ILE A 1 168 ? 9.153 -2.193 -16.825 1.00 91.56 168 ILE A CA 1
ATOM 1388 C C . ILE A 1 168 ? 7.833 -2.862 -16.448 1.00 91.56 168 ILE A C 1
ATOM 1390 O O . ILE A 1 168 ? 7.043 -3.203 -17.328 1.00 91.56 168 ILE A O 1
ATOM 1394 N N . ASP A 1 169 ? 7.633 -3.114 -15.157 1.00 88.19 169 ASP A N 1
ATOM 1395 C CA . ASP A 1 169 ? 6.386 -3.672 -14.642 1.00 88.19 169 ASP A CA 1
ATOM 1396 C C . ASP A 1 169 ? 5.571 -2.571 -13.970 1.00 88.19 169 ASP A C 1
ATOM 1398 O O . ASP A 1 169 ? 6.037 -1.944 -13.021 1.00 88.19 169 ASP A O 1
ATOM 1402 N N . CYS A 1 170 ? 4.372 -2.322 -14.487 1.00 85.81 170 CYS A N 1
ATOM 1403 C CA . CYS A 1 170 ? 3.459 -1.320 -13.944 1.00 85.81 170 CYS A CA 1
ATOM 1404 C C . CYS A 1 170 ? 2.387 -1.944 -13.036 1.00 85.81 170 CYS A C 1
ATOM 1406 O O . CYS A 1 170 ? 1.526 -1.222 -12.532 1.00 85.81 170 CYS A O 1
ATOM 1408 N N . ASN A 1 171 ? 2.420 -3.264 -12.812 1.00 85.19 171 ASN A N 1
ATOM 1409 C CA . ASN A 1 171 ? 1.545 -3.921 -11.849 1.00 85.19 171 ASN A CA 1
ATOM 1410 C C . ASN A 1 171 ? 2.054 -3.667 -10.423 1.00 85.19 171 ASN A C 1
ATOM 1412 O O . ASN A 1 171 ? 2.805 -4.455 -9.858 1.00 85.19 171 ASN A O 1
ATOM 1416 N N . LEU A 1 172 ? 1.620 -2.559 -9.825 1.00 77.06 172 LEU A N 1
ATOM 1417 C CA . LEU A 1 172 ? 2.039 -2.135 -8.480 1.00 77.06 172 LEU A CA 1
ATOM 1418 C C . LEU A 1 172 ? 1.448 -2.982 -7.337 1.00 77.06 172 LEU A C 1
ATOM 1420 O O . LEU A 1 172 ? 1.838 -2.799 -6.190 1.00 77.06 172 LEU A O 1
ATOM 1424 N N . PHE A 1 173 ? 0.494 -3.868 -7.634 1.00 73.94 173 PHE A N 1
ATOM 1425 C CA . PHE A 1 173 ? -0.259 -4.634 -6.632 1.00 73.94 173 PHE A CA 1
ATOM 1426 C C . PHE A 1 173 ? 0.039 -6.137 -6.637 1.00 73.94 173 PHE A C 1
ATOM 1428 O O . PHE A 1 173 ? -0.439 -6.843 -5.754 1.00 73.94 173 PHE A O 1
ATOM 1435 N N . ASP A 1 174 ? 0.854 -6.627 -7.576 1.00 59.00 174 ASP A N 1
ATOM 1436 C CA . ASP A 1 174 ? 1.285 -8.028 -7.600 1.00 59.00 174 ASP A CA 1
ATOM 1437 C C . ASP A 1 174 ? 2.486 -8.218 -6.659 1.00 59.00 174 ASP A C 1
ATOM 1439 O O . ASP A 1 174 ? 3.603 -8.531 -7.076 1.00 59.00 174 ASP A O 1
ATOM 1443 N N . PHE A 1 175 ? 2.268 -8.010 -5.359 1.00 52.44 175 PHE A N 1
ATOM 1444 C CA . PHE A 1 175 ? 3.208 -8.478 -4.347 1.00 52.44 175 PHE A CA 1
ATOM 1445 C C . PHE A 1 175 ? 3.070 -9.998 -4.277 1.00 52.44 175 PHE A C 1
ATOM 1447 O O . PHE A 1 175 ? 2.099 -10.517 -3.729 1.00 52.44 175 PHE A O 1
ATOM 1454 N N . LYS A 1 176 ? 4.022 -10.724 -4.872 1.00 46.38 176 LYS A N 1
ATOM 1455 C CA . LYS A 1 176 ? 4.192 -12.145 -4.563 1.00 46.38 176 LYS A CA 1
ATOM 1456 C C . LYS A 1 176 ? 4.544 -12.245 -3.076 1.00 46.38 176 LYS A C 1
ATOM 1458 O O . LYS A 1 176 ? 5.654 -11.872 -2.700 1.00 46.38 176 LYS A O 1
ATOM 1463 N N . VAL A 1 177 ? 3.574 -12.665 -2.266 1.00 36.06 177 VAL A N 1
ATOM 1464 C CA . VAL A 1 177 ? 3.800 -13.207 -0.918 1.00 36.06 177 VAL A CA 1
ATOM 1465 C C . VAL A 1 177 ? 4.394 -14.601 -1.059 1.00 36.06 177 VAL A C 1
ATOM 1467 O O . VAL A 1 177 ? 3.928 -15.334 -1.963 1.00 36.06 177 VAL A O 1
#

Secondary structure (DSSP, 8-state):
-B-TT--EEEEE-SS-EEEE--B-GGGHHHHHHHHHHTT---------HHHHHHHHHHHHHHHHHHHHHHHHHHHHHHHHHHHHHHHHHHHHHHHHHHHHHHHH-SS-----------TTTHHHHHHHHHHHHGGGGGGTHHHHHHHS--TT---------SS--------TT----

Organism: NCBI:txid8208

Radius of gyration: 35.78 Å; chains: 1; bounding box: 69×41×89 Å

Sequence (177 aa):
MVVPRSSHLLFEDHDSGLFSVTLFLKAVDDFKHKARENKFVVRDFQYNEEELKADKEEMTRLSTDKKKQFGPLVRWLKVNFSEAFIAWIHIKALRVFVESVLRYGLPVNFQAMLLQPSKKTMKRLREVLNDLYKHLDSSASAIIDCAMDIPGLNLSVQEYYPYVYYKIDCNLFDFKV